Protein AF-A0A935H7X2-F1 (afdb_monomer)

Secondary structure (DSSP, 8-state):
-----S-SS--SSSS--HHHHHHHHHHHHHHHHHH--S-EEEESHHHHHHHTT-SSPPPHHHHSSS-EEEEETTEEEEEEEE--HHHHHH-GGGHHHHHHHHHHHHHT-

Solvent-accessible surface area (backbone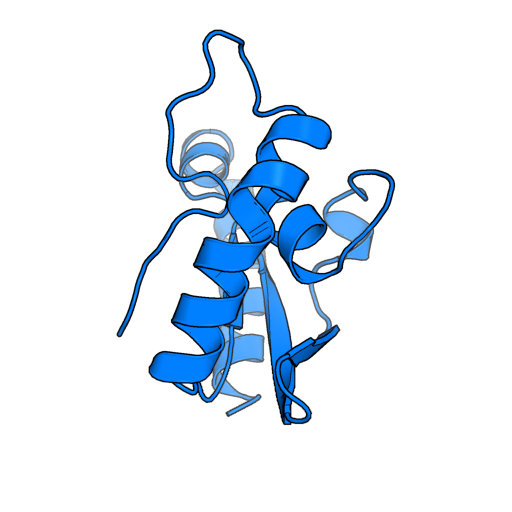 atoms only — not comparable to full-atom values): 6548 Å² total; per-residue (Å²): 138,90,86,85,62,52,50,87,66,85,56,97,57,100,61,77,49,72,69,55,33,59,74,26,37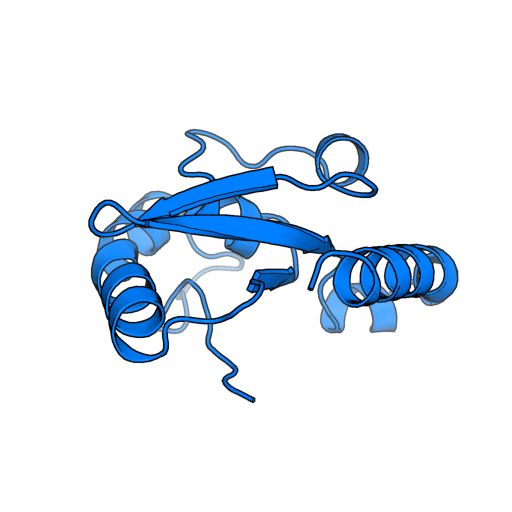,64,60,44,50,51,51,45,67,74,63,61,58,74,59,44,79,25,54,24,52,66,34,38,22,58,64,68,69,45,98,59,72,63,62,63,86,79,51,38,88,50,84,42,75,38,76,53,96,94,41,79,35,45,32,32,35,38,67,32,71,74,54,40,71,76,39,60,81,51,45,65,59,40,48,53,34,51,52,52,50,63,71,66,101

Mean predicted aligned error: 3.63 Å

pLDDT: mean 91.61, std 6.51, range [71.06, 98.19]

Nearest PDB structures (foldseek):
  6l6s-assembly1_A  TM=7.920E-01  e=4.843E-05  Mycolicibacterium smegmatis MC2 155
  3ufj-assembly1_B  TM=6.668E-01  e=3.050E-02  Homo sapiens
  3uo7-assembly1_B  TM=5.982E-01  e=5.512E-02  Homo sapiens
  1wyw-assembly1_A  TM=6.108E-01  e=7.171E-02  Homo sapiens
  2d07-assembly1_A  TM=5.542E-01  e=7.171E-02  Homo sapiens

Sequence (109 aa):
MTVTNAAKCRSSGKSTGVNELLQCSHYLHRQIALTRPKIILAMGRYAAQALLQQDAPQPMSKLRGMVHRVEIDGQSYPVIVTYTPQLLLKTPADKAKAWADLQLAKQSV

Structure (mmCIF, N/CA/C/O backbone):
data_AF-A0A935H7X2-F1
#
_entry.id   AF-A0A935H7X2-F1
#
loop_
_atom_site.group_PDB
_atom_site.id
_atom_site.type_symbol
_atom_site.label_atom_id
_atom_site.label_alt_id
_atom_site.label_comp_id
_atom_site.label_asym_id
_atom_site.label_entity_id
_atom_site.label_seq_id
_atom_site.pdbx_PDB_ins_code
_atom_site.Cartn_x
_atom_site.Cartn_y
_atom_site.Cartn_z
_atom_site.occupancy
_atom_site.B_iso_or_equiv
_atom_site.auth_seq_id
_atom_site.auth_comp_id
_atom_site.auth_asym_id
_atom_site.auth_atom_id
_atom_site.pdbx_PDB_model_num
ATOM 1 N N . MET A 1 1 ? -16.387 1.056 -0.546 1.00 79.12 1 MET A N 1
ATOM 2 C CA . MET A 1 1 ? -14.998 0.674 -0.886 1.00 79.12 1 MET A CA 1
ATOM 3 C C . MET A 1 1 ? -14.397 1.817 -1.682 1.00 79.12 1 MET A C 1
ATOM 5 O O . MET A 1 1 ? -14.989 2.189 -2.685 1.00 79.12 1 MET A O 1
ATOM 9 N N . THR A 1 2 ? -13.291 2.400 -1.220 1.00 90.88 2 THR A N 1
ATOM 10 C CA . THR A 1 2 ? -12.646 3.549 -1.879 1.00 90.88 2 THR A CA 1
ATOM 11 C C . THR A 1 2 ? -11.361 3.085 -2.551 1.00 90.88 2 THR A C 1
ATOM 13 O O . THR A 1 2 ? -10.587 2.349 -1.944 1.00 90.88 2 THR A O 1
ATOM 16 N N . VAL A 1 3 ? -11.129 3.512 -3.791 1.00 94.38 3 VAL A N 1
ATOM 17 C CA . VAL A 1 3 ? -9.900 3.225 -4.542 1.00 94.38 3 VAL A CA 1
ATOM 18 C C . VAL A 1 3 ? -9.273 4.549 -4.951 1.00 94.38 3 VAL A C 1
ATOM 20 O O . VAL A 1 3 ? -9.958 5.446 -5.439 1.00 94.38 3 VAL A O 1
ATOM 23 N N . THR A 1 4 ? -7.969 4.696 -4.737 1.00 95.06 4 THR A N 1
ATOM 24 C CA . THR A 1 4 ? -7.228 5.887 -5.156 1.00 95.06 4 THR A CA 1
ATOM 25 C C . THR A 1 4 ? -5.773 5.547 -5.457 1.00 95.06 4 THR A C 1
ATOM 27 O O . THR A 1 4 ? -5.278 4.493 -5.065 1.00 95.06 4 THR A O 1
ATOM 30 N N . ASN A 1 5 ? -5.088 6.455 -6.147 1.00 93.12 5 ASN A N 1
ATOM 31 C CA . ASN A 1 5 ? -3.667 6.343 -6.459 1.00 93.12 5 ASN A CA 1
ATOM 32 C C . ASN A 1 5 ? -2.839 7.235 -5.531 1.00 93.12 5 ASN A C 1
ATOM 34 O O . ASN A 1 5 ? -3.306 8.297 -5.118 1.00 93.12 5 ASN A O 1
ATOM 38 N N . ALA A 1 6 ? -1.599 6.837 -5.239 1.00 91.00 6 ALA A N 1
ATOM 39 C CA . ALA A 1 6 ? -0.681 7.662 -4.453 1.00 91.00 6 ALA A CA 1
ATOM 40 C C . ALA A 1 6 ? -0.361 8.996 -5.156 1.00 91.00 6 ALA A C 1
ATOM 42 O O . ALA A 1 6 ? -0.445 10.052 -4.540 1.00 91.00 6 ALA A O 1
ATOM 43 N N . ALA A 1 7 ? -0.099 8.958 -6.466 1.00 90.88 7 ALA A N 1
ATOM 44 C CA . ALA A 1 7 ? -0.014 10.148 -7.309 1.00 90.88 7 ALA A CA 1
ATOM 45 C C . ALA A 1 7 ? -1.360 10.443 -7.980 1.00 90.88 7 ALA A C 1
ATOM 47 O O . ALA A 1 7 ? -2.054 9.524 -8.423 1.00 90.88 7 ALA A O 1
ATOM 48 N N . LYS A 1 8 ? -1.726 11.726 -8.067 1.00 91.44 8 LYS A N 1
ATOM 49 C CA . LYS A 1 8 ? -2.987 12.161 -8.699 1.00 91.44 8 LYS A CA 1
ATOM 50 C C . LYS A 1 8 ? -2.832 12.497 -10.179 1.00 91.44 8 LYS A C 1
ATOM 52 O O . LYS A 1 8 ? -3.805 12.431 -10.922 1.00 91.44 8 LYS A O 1
ATOM 57 N N . CYS A 1 9 ? -1.608 12.786 -10.604 1.00 89.69 9 CYS A N 1
ATOM 58 C CA . CYS A 1 9 ? -1.274 13.094 -11.985 1.00 89.69 9 CYS A CA 1
ATOM 59 C C . CYS A 1 9 ? -0.512 11.933 -12.625 1.00 89.69 9 CYS A C 1
ATOM 61 O O . CYS A 1 9 ? 0.220 11.193 -11.964 1.00 89.69 9 CYS A O 1
ATOM 63 N N . ARG A 1 10 ? -0.667 11.789 -13.941 1.00 84.88 10 ARG A N 1
ATOM 64 C CA . ARG A 1 10 ? 0.160 10.880 -14.731 1.00 84.88 10 ARG A CA 1
ATOM 65 C C . ARG A 1 10 ? 1.561 11.480 -14.844 1.00 84.88 10 ARG A C 1
ATOM 67 O O . ARG A 1 10 ? 1.695 12.606 -15.308 1.00 84.88 10 ARG A O 1
ATOM 74 N N . SER A 1 11 ? 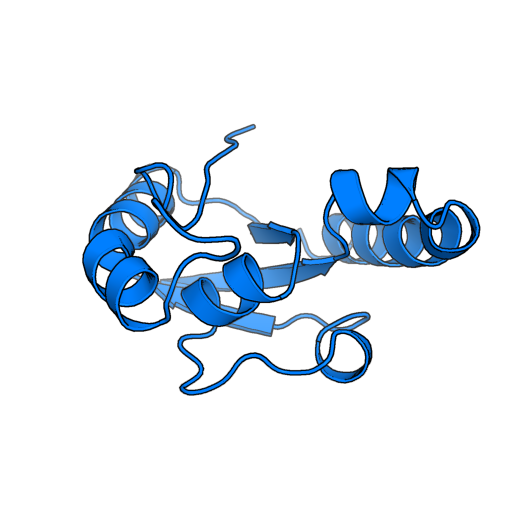2.583 10.727 -14.443 1.00 81.50 11 SER A N 1
ATOM 75 C CA . SER A 1 11 ? 3.973 11.144 -14.653 1.00 81.50 11 SER A CA 1
ATOM 76 C C . SER A 1 11 ? 4.301 11.161 -16.151 1.00 81.50 11 SER A C 1
ATOM 78 O O . SER A 1 11 ? 3.794 10.331 -16.914 1.00 81.50 11 SER A O 1
ATOM 80 N N . SER A 1 12 ? 5.148 12.101 -16.571 1.00 76.81 12 SER A N 1
ATOM 81 C CA . SER A 1 12 ? 5.697 12.162 -17.932 1.00 76.81 12 SER A CA 1
ATOM 82 C C . SER A 1 12 ? 6.730 11.057 -18.193 1.00 76.81 12 SER A C 1
ATOM 84 O O . SER A 1 12 ? 6.996 10.719 -19.346 1.00 76.81 12 SER A O 1
ATOM 86 N N . GLY A 1 13 ? 7.293 10.469 -17.130 1.00 74.06 13 GLY A N 1
ATOM 87 C CA . GLY A 1 13 ? 8.271 9.388 -17.190 1.00 74.06 13 GLY A CA 1
ATOM 88 C C . GLY A 1 13 ? 7.674 7.982 -17.056 1.00 74.06 13 GLY A C 1
ATOM 89 O O . GLY A 1 13 ? 6.474 7.779 -16.883 1.00 74.06 13 GLY A O 1
ATOM 90 N N . LYS A 1 14 ? 8.551 6.967 -17.093 1.00 71.06 14 LYS A N 1
ATOM 91 C CA . LYS A 1 14 ? 8.172 5.548 -16.915 1.00 71.06 14 LYS A CA 1
ATOM 92 C C . LYS A 1 14 ? 7.676 5.220 -15.498 1.00 71.06 14 LYS A C 1
ATOM 94 O O . LYS A 1 14 ? 7.002 4.208 -15.313 1.00 71.06 14 LYS A O 1
ATOM 99 N N . SER A 1 15 ? 8.031 6.030 -14.503 1.00 72.06 15 SER A N 1
ATOM 100 C CA . SER A 1 15 ? 7.630 5.859 -13.106 1.00 72.06 15 SER A CA 1
ATOM 101 C C . SER A 1 15 ? 7.513 7.201 -12.404 1.00 72.06 15 SER A C 1
ATOM 103 O O . SER A 1 15 ? 8.321 8.087 -12.664 1.00 72.06 15 SER A O 1
ATOM 105 N N . THR A 1 16 ? 6.574 7.300 -11.463 1.00 80.56 16 THR A N 1
ATOM 106 C CA . THR A 1 16 ? 6.439 8.454 -10.572 1.00 80.56 16 THR A CA 1
ATOM 107 C C . THR A 1 16 ? 7.681 8.603 -9.694 1.00 80.56 16 THR A C 1
ATOM 109 O O . THR A 1 16 ? 8.116 7.634 -9.062 1.00 80.56 16 THR A O 1
ATOM 112 N N . GLY A 1 17 ? 8.259 9.803 -9.671 1.00 82.12 17 GLY A N 1
ATOM 113 C CA . GLY A 1 17 ? 9.411 10.122 -8.826 1.00 82.12 17 GLY A CA 1
ATOM 114 C C . GLY A 1 17 ? 9.032 10.257 -7.347 1.00 82.12 17 GLY A C 1
ATOM 115 O O . GLY A 1 17 ? 7.875 10.506 -7.015 1.00 82.12 17 GLY A O 1
ATOM 116 N N . VAL A 1 18 ? 10.014 10.150 -6.445 1.00 82.19 18 VAL A N 1
ATOM 117 C CA . VAL A 1 18 ? 9.781 10.337 -4.997 1.00 82.19 18 VAL A CA 1
ATOM 118 C C . VAL A 1 18 ? 9.240 11.739 -4.707 1.00 82.19 18 VAL A C 1
ATOM 120 O O . VAL A 1 18 ? 8.256 11.878 -3.990 1.00 82.19 18 VAL A O 1
ATOM 123 N N . ASN A 1 19 ? 9.795 12.767 -5.356 1.00 85.19 19 ASN A N 1
ATOM 124 C CA . ASN A 1 19 ? 9.325 14.147 -5.209 1.00 85.19 19 ASN A CA 1
ATOM 125 C C . ASN A 1 19 ? 7.863 14.326 -5.647 1.00 85.19 19 ASN A C 1
ATOM 127 O O . ASN A 1 19 ? 7.109 15.020 -4.975 1.00 85.19 19 ASN A O 1
ATOM 131 N N . GLU A 1 20 ? 7.440 13.670 -6.731 1.00 86.31 20 GLU A N 1
ATOM 132 C CA . GLU A 1 20 ? 6.044 13.720 -7.191 1.00 86.31 20 GLU A CA 1
ATOM 133 C C . GLU A 1 20 ? 5.097 13.044 -6.184 1.00 86.31 20 GLU A C 1
ATOM 135 O O . GLU A 1 20 ? 3.994 13.535 -5.937 1.00 86.31 20 GLU A O 1
ATOM 140 N N . LEU A 1 21 ? 5.525 11.931 -5.571 1.00 87.31 21 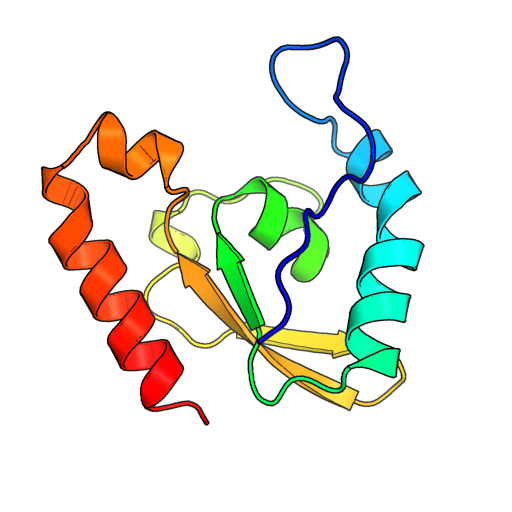LEU A N 1
ATOM 141 C CA . LEU A 1 21 ? 4.763 11.257 -4.515 1.00 87.31 21 LEU A CA 1
ATOM 142 C C . LEU A 1 21 ? 4.649 12.130 -3.263 1.00 87.31 21 LEU A C 1
ATOM 144 O O . LEU A 1 21 ? 3.551 12.265 -2.726 1.00 87.31 21 LEU A O 1
ATOM 148 N N . LEU A 1 22 ? 5.747 12.757 -2.836 1.00 85.50 22 LEU A N 1
ATOM 149 C CA . LEU A 1 22 ? 5.764 13.677 -1.697 1.00 85.50 22 LEU A CA 1
ATOM 150 C C . LEU A 1 22 ? 4.837 14.872 -1.937 1.00 85.50 22 LEU A C 1
ATOM 152 O O . LEU A 1 22 ? 4.020 15.189 -1.075 1.00 85.50 22 LEU A O 1
ATOM 156 N N . GLN A 1 23 ? 4.880 15.467 -3.132 1.00 88.19 23 GLN A N 1
ATOM 157 C CA . GLN A 1 23 ? 3.986 16.562 -3.521 1.00 88.19 23 GLN A CA 1
ATOM 158 C C . GLN A 1 23 ? 2.509 16.156 -3.567 1.00 88.19 23 GLN A C 1
ATOM 160 O O . GLN A 1 23 ? 1.651 17.012 -3.399 1.00 88.19 23 GLN A O 1
ATOM 165 N N . CYS A 1 24 ? 2.190 14.883 -3.817 1.00 90.75 24 CYS A N 1
ATOM 166 C CA . CYS A 1 24 ? 0.810 14.386 -3.821 1.00 90.75 24 CYS A CA 1
ATOM 167 C C . CYS A 1 24 ? 0.353 13.807 -2.469 1.00 90.75 24 CYS A C 1
ATOM 169 O O . CYS A 1 24 ? -0.831 13.484 -2.320 1.00 90.75 24 CYS A O 1
ATOM 171 N N . SER A 1 25 ? 1.262 13.644 -1.503 1.00 89.94 25 SER A N 1
ATOM 172 C CA . SER A 1 25 ? 1.015 12.910 -0.254 1.00 89.94 25 SER A CA 1
ATOM 173 C C . SER A 1 25 ? -0.118 13.509 0.583 1.00 89.94 25 SER A C 1
ATOM 175 O O . SER A 1 25 ? -0.944 12.768 1.120 1.00 89.94 25 SER A O 1
ATOM 177 N N . HIS A 1 26 ? -0.249 14.839 0.614 1.00 91.75 26 HIS A N 1
ATOM 178 C CA . HIS A 1 26 ? -1.297 15.533 1.367 1.00 91.75 26 HIS A CA 1
ATOM 179 C C . HIS A 1 26 ? -2.701 15.180 0.872 1.00 91.75 26 HIS A C 1
ATOM 181 O O . HIS A 1 26 ? -3.612 15.017 1.682 1.00 91.75 26 HIS A O 1
ATOM 187 N N . TYR A 1 27 ? -2.885 14.984 -0.438 1.00 94.12 27 TYR A N 1
ATOM 188 C CA . TYR A 1 27 ? -4.164 14.523 -0.980 1.00 94.12 27 TYR A CA 1
ATOM 189 C C . TYR A 1 27 ? -4.497 13.111 -0.501 1.00 94.12 27 TYR A C 1
ATOM 191 O O . TYR A 1 27 ? -5.648 12.833 -0.164 1.00 94.12 27 TYR A O 1
ATOM 199 N N . LEU A 1 28 ? -3.505 12.215 -0.471 1.00 93.38 28 LEU A N 1
ATOM 200 C CA . LEU A 1 28 ? -3.693 10.843 -0.003 1.00 93.38 28 LEU A CA 1
ATOM 201 C C . LEU A 1 28 ? -4.021 10.810 1.496 1.00 93.38 28 LEU A C 1
ATOM 203 O O . LEU A 1 28 ? -4.998 10.170 1.883 1.00 93.38 28 LEU A O 1
ATOM 207 N N . HIS A 1 29 ? -3.271 11.544 2.321 1.00 93.44 29 HIS A N 1
ATOM 208 C CA . HIS A 1 29 ? -3.531 11.652 3.760 1.00 93.44 29 HIS A CA 1
ATOM 209 C C . HIS A 1 29 ? -4.923 12.221 4.030 1.00 93.44 29 HIS A C 1
ATOM 211 O O . HIS A 1 29 ? -5.685 11.639 4.801 1.00 93.44 29 HIS A O 1
ATOM 217 N N . ARG A 1 30 ? -5.313 13.288 3.319 1.00 94.56 30 ARG A N 1
ATOM 218 C CA . ARG A 1 30 ? -6.646 13.878 3.465 1.00 94.56 30 ARG A CA 1
ATOM 219 C C . ARG A 1 30 ? -7.755 12.901 3.082 1.00 94.56 30 ARG A C 1
ATOM 221 O O . ARG A 1 30 ? -8.774 12.843 3.764 1.00 94.56 30 ARG A O 1
ATOM 228 N N . GLN A 1 31 ? -7.571 12.115 2.022 1.00 95.62 31 GLN A N 1
ATOM 229 C CA . GLN A 1 31 ? -8.532 11.079 1.631 1.00 95.62 31 GLN A CA 1
ATOM 230 C C . GLN A 1 31 ? -8.668 9.989 2.696 1.00 95.62 31 GLN A C 1
ATOM 232 O O . GLN A 1 31 ? -9.788 9.571 2.995 1.00 95.62 31 GLN A O 1
ATOM 237 N N . ILE A 1 32 ? -7.559 9.547 3.292 1.00 95.38 32 ILE A N 1
ATOM 238 C CA . ILE A 1 32 ? -7.575 8.558 4.377 1.00 95.38 32 ILE A CA 1
ATOM 239 C C . ILE A 1 32 ? -8.292 9.131 5.603 1.00 95.38 32 ILE A C 1
ATOM 241 O O . ILE A 1 32 ? -9.217 8.497 6.105 1.00 95.38 32 ILE A O 1
ATOM 245 N N . ALA A 1 33 ? -7.962 10.355 6.014 1.00 94.31 33 ALA A N 1
ATOM 246 C CA . ALA A 1 33 ? -8.585 11.021 7.157 1.00 94.31 33 ALA A CA 1
ATOM 247 C C . ALA A 1 33 ? -10.103 11.218 6.994 1.00 94.31 33 ALA A C 1
ATOM 249 O O . ALA A 1 33 ? -10.863 11.064 7.951 1.00 94.31 33 ALA A O 1
ATOM 250 N N . LEU A 1 34 ? -10.562 11.529 5.776 1.00 94.88 34 LEU A N 1
ATOM 251 C CA . LEU A 1 34 ? -11.987 11.702 5.475 1.00 94.88 34 LEU A CA 1
ATOM 252 C C . LEU A 1 34 ? -12.743 10.373 5.392 1.00 94.88 34 LEU A C 1
ATOM 254 O O . LEU A 1 34 ? -13.906 10.306 5.779 1.00 94.88 34 LEU A O 1
ATOM 258 N N . THR A 1 35 ? -12.106 9.321 4.875 1.00 95.50 35 THR A N 1
ATOM 259 C CA . THR A 1 35 ? -12.763 8.018 4.678 1.00 95.50 35 THR A CA 1
ATOM 260 C C . THR A 1 35 ? -12.645 7.086 5.879 1.00 95.50 35 THR A C 1
ATOM 262 O O . THR A 1 35 ? -13.417 6.132 5.956 1.00 95.50 35 THR A O 1
ATOM 265 N N . ARG A 1 36 ? -11.705 7.355 6.798 1.00 94.44 36 ARG A N 1
ATOM 266 C CA . ARG A 1 36 ? -11.407 6.569 8.009 1.00 94.44 36 ARG A CA 1
ATOM 267 C C . ARG A 1 36 ? -11.471 5.059 7.747 1.00 94.44 36 ARG A C 1
ATOM 269 O O . ARG A 1 36 ? -12.307 4.361 8.329 1.00 94.44 36 ARG A O 1
ATOM 276 N N . PRO A 1 37 ? -10.645 4.541 6.821 1.00 95.94 37 PRO A N 1
ATOM 277 C CA . PRO A 1 37 ? -10.715 3.141 6.440 1.00 95.94 37 PRO A CA 1
ATOM 278 C C . PRO A 1 37 ? -10.359 2.245 7.629 1.00 95.94 37 PRO A C 1
ATOM 280 O O . PRO A 1 37 ? -9.463 2.559 8.406 1.00 95.94 37 PRO A O 1
ATOM 283 N N . LYS A 1 38 ? -11.015 1.084 7.736 1.00 95.62 38 LYS A N 1
ATOM 284 C CA . LYS A 1 38 ? -10.630 0.065 8.727 1.00 95.62 38 LYS A CA 1
ATOM 285 C C . LYS A 1 38 ? -9.253 -0.539 8.427 1.00 95.62 38 LYS A C 1
ATOM 287 O O . LYS A 1 38 ? -8.531 -0.902 9.343 1.00 95.62 38 LYS A O 1
ATOM 292 N N . ILE A 1 39 ? -8.900 -0.626 7.144 1.00 96.56 39 ILE A N 1
ATOM 293 C CA . ILE A 1 39 ? -7.621 -1.138 6.649 1.00 96.56 39 ILE A CA 1
ATOM 294 C C . ILE A 1 39 ? -7.271 -0.498 5.310 1.00 96.56 39 ILE A C 1
ATOM 296 O O . ILE A 1 39 ? -8.159 -0.158 4.523 1.00 96.56 39 ILE A O 1
ATOM 300 N N . ILE A 1 40 ? -5.977 -0.365 5.036 1.00 97.31 40 ILE A N 1
ATOM 301 C CA . ILE A 1 40 ? -5.451 0.135 3.769 1.00 97.31 40 ILE A CA 1
ATOM 302 C C . ILE A 1 40 ? -4.724 -1.005 3.053 1.00 97.31 40 ILE A C 1
ATOM 304 O O . ILE A 1 40 ? -3.837 -1.646 3.611 1.00 97.31 40 ILE A O 1
ATOM 308 N N . LEU A 1 41 ? -5.072 -1.240 1.789 1.00 97.19 41 LEU A N 1
ATOM 309 C CA . LEU A 1 41 ? -4.347 -2.162 0.919 1.00 97.19 41 LEU A CA 1
ATOM 310 C C . LEU A 1 41 ? -3.465 -1.360 -0.046 1.00 97.19 41 LEU A C 1
ATOM 312 O O . LEU A 1 41 ? -3.959 -0.723 -0.976 1.00 97.19 41 LEU A O 1
ATOM 316 N N . ALA A 1 42 ? -2.155 -1.394 0.170 1.00 96.56 42 ALA A N 1
ATOM 317 C CA . ALA A 1 42 ? -1.165 -0.730 -0.664 1.00 96.56 42 ALA A CA 1
ATOM 318 C C . ALA A 1 42 ? -0.742 -1.641 -1.825 1.00 96.56 42 ALA A C 1
ATOM 320 O O . ALA A 1 42 ? -0.053 -2.644 -1.637 1.00 96.56 42 ALA A O 1
ATOM 321 N N . MET A 1 43 ? -1.139 -1.289 -3.047 1.00 95.56 43 MET A N 1
ATOM 322 C CA . MET A 1 43 ? -0.834 -2.085 -4.237 1.00 95.56 43 MET A CA 1
ATOM 323 C C . MET A 1 43 ? 0.435 -1.571 -4.925 1.00 95.56 43 MET A C 1
ATOM 325 O O . MET A 1 43 ? 0.428 -0.548 -5.609 1.00 95.56 43 MET A O 1
ATOM 329 N N . GLY A 1 44 ? 1.530 -2.310 -4.772 1.00 92.62 44 GLY A N 1
ATOM 330 C CA . GLY A 1 44 ? 2.831 -2.033 -5.372 1.00 92.62 44 GLY A CA 1
ATOM 331 C C . GLY A 1 44 ? 3.773 -1.200 -4.511 1.00 92.62 44 GLY A C 1
ATOM 332 O O . GLY A 1 44 ? 3.372 -0.500 -3.583 1.00 92.62 44 GLY A O 1
ATOM 333 N N . ARG A 1 45 ? 5.059 -1.233 -4.883 1.00 89.69 45 ARG A N 1
ATOM 334 C CA . ARG A 1 45 ? 6.140 -0.571 -4.136 1.00 89.69 45 ARG A CA 1
ATOM 335 C C . ARG A 1 45 ? 5.962 0.941 -3.984 1.00 89.69 45 ARG A C 1
ATOM 337 O O . ARG A 1 45 ? 6.316 1.472 -2.948 1.00 89.69 45 ARG A O 1
ATOM 344 N N . TYR A 1 46 ? 5.403 1.625 -4.985 1.00 89.00 46 TYR A N 1
ATOM 345 C CA . TYR A 1 46 ? 5.223 3.081 -4.934 1.00 89.00 46 TYR A CA 1
ATOM 346 C C . TYR A 1 46 ? 4.076 3.490 -4.007 1.00 89.00 46 TYR A C 1
ATOM 348 O O . TYR A 1 46 ? 4.201 4.470 -3.282 1.00 89.00 46 TYR A O 1
ATOM 356 N N . ALA A 1 47 ? 2.981 2.721 -3.986 1.00 92.38 47 ALA A N 1
ATOM 357 C CA . ALA A 1 47 ? 1.900 2.941 -3.028 1.00 92.38 47 ALA A CA 1
ATOM 358 C C . ALA A 1 47 ? 2.385 2.682 -1.596 1.00 92.38 47 ALA A C 1
ATOM 360 O O . ALA A 1 47 ? 2.108 3.474 -0.701 1.00 92.38 47 ALA A O 1
ATOM 361 N N . ALA A 1 48 ? 3.159 1.609 -1.402 1.00 93.06 48 ALA A N 1
ATOM 362 C CA . ALA A 1 48 ? 3.780 1.309 -0.119 1.00 93.06 48 ALA A CA 1
ATOM 363 C C . ALA A 1 48 ? 4.762 2.406 0.309 1.00 93.06 48 ALA A C 1
ATOM 365 O O . ALA A 1 48 ? 4.684 2.868 1.437 1.00 93.06 48 ALA A O 1
ATOM 366 N N . GLN A 1 49 ? 5.629 2.875 -0.592 1.00 90.62 49 GLN A N 1
ATOM 367 C CA . GLN A 1 49 ? 6.572 3.954 -0.304 1.00 90.62 49 GLN A CA 1
ATOM 368 C C . GLN A 1 49 ? 5.854 5.242 0.120 1.00 90.62 49 GLN A C 1
ATOM 370 O O 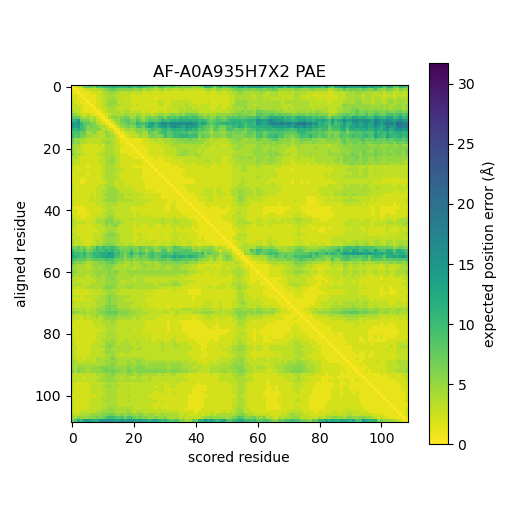. GLN A 1 49 ? 6.246 5.854 1.107 1.00 90.62 49 GLN A O 1
ATOM 375 N N . ALA A 1 50 ? 4.795 5.627 -0.598 1.00 90.12 50 ALA A N 1
ATOM 376 C CA . ALA A 1 50 ? 4.028 6.830 -0.289 1.00 90.12 50 ALA A CA 1
ATOM 377 C C . ALA A 1 50 ? 3.303 6.743 1.063 1.00 90.12 50 ALA A C 1
ATOM 379 O O . ALA A 1 50 ? 3.239 7.734 1.779 1.00 90.12 50 ALA A O 1
ATOM 380 N N . LEU A 1 51 ? 2.767 5.569 1.418 1.00 91.06 51 LEU A N 1
ATOM 381 C CA . LEU A 1 51 ? 2.054 5.365 2.683 1.00 91.06 51 LEU A CA 1
ATOM 382 C C . LEU A 1 51 ? 2.998 5.209 3.875 1.00 91.06 51 LEU A C 1
ATOM 384 O O . LEU A 1 51 ? 2.761 5.795 4.923 1.00 91.06 51 LEU A O 1
ATOM 388 N N . LEU A 1 52 ? 4.060 4.421 3.715 1.00 89.69 52 LEU A N 1
ATOM 389 C CA . LEU A 1 52 ? 5.034 4.131 4.769 1.00 89.69 52 LEU A CA 1
ATOM 390 C C . LEU A 1 52 ? 6.097 5.233 4.912 1.00 89.69 52 LEU A C 1
ATOM 392 O O . LEU A 1 52 ? 7.021 5.063 5.700 1.00 89.69 52 LEU A O 1
ATOM 396 N N . GLN A 1 53 ? 5.985 6.317 4.130 1.00 81.50 53 GLN A N 1
ATOM 397 C CA . GLN A 1 53 ? 6.884 7.479 4.118 1.00 81.50 53 GLN A CA 1
ATOM 398 C C . GLN A 1 53 ? 8.368 7.089 4.085 1.00 81.50 53 GLN A C 1
ATOM 400 O O . GLN A 1 53 ? 9.189 7.619 4.826 1.00 81.50 53 GLN A O 1
ATOM 405 N N . GLN A 1 54 ? 8.712 6.123 3.232 1.00 77.81 54 GLN A N 1
ATOM 406 C CA . GLN A 1 54 ? 10.090 5.651 3.123 1.00 77.81 54 GLN A CA 1
ATOM 407 C C . GLN A 1 54 ? 10.876 6.465 2.098 1.00 77.81 54 GLN A C 1
ATOM 409 O O . GLN A 1 54 ? 10.423 6.664 0.965 1.00 77.81 54 GLN A O 1
ATOM 414 N N . ASP A 1 55 ? 12.100 6.839 2.468 1.00 72.38 55 ASP A N 1
ATOM 415 C CA . ASP A 1 55 ? 13.017 7.604 1.611 1.00 72.38 55 ASP A CA 1
ATOM 416 C C . ASP A 1 55 ? 13.336 6.877 0.296 1.00 72.38 55 ASP A C 1
ATOM 418 O O . ASP A 1 55 ? 13.569 7.501 -0.740 1.00 72.38 55 ASP A O 1
ATOM 422 N N . ALA A 1 56 ? 13.287 5.540 0.308 1.00 73.25 56 ALA A N 1
ATOM 423 C CA . ALA A 1 56 ? 13.530 4.702 -0.858 1.00 73.25 56 ALA A CA 1
ATOM 424 C C . ALA A 1 56 ? 12.515 3.548 -0.972 1.00 73.25 56 ALA A C 1
ATOM 426 O O . ALA A 1 56 ? 12.075 2.998 0.041 1.00 73.25 56 ALA A O 1
ATOM 427 N N . PRO A 1 57 ? 12.164 3.119 -2.202 1.00 77.75 57 PRO A N 1
ATOM 428 C CA . PRO A 1 57 ? 11.276 1.984 -2.408 1.00 77.75 57 PRO A CA 1
ATOM 429 C C . PRO A 1 57 ? 11.952 0.674 -1.990 1.00 77.75 57 PRO A C 1
ATOM 431 O O . PRO A 1 57 ? 12.949 0.251 -2.579 1.00 77.75 57 PRO A O 1
ATOM 434 N N . GLN A 1 58 ? 11.366 -0.011 -1.012 1.00 86.50 58 GLN A N 1
ATOM 435 C CA . GLN A 1 58 ? 11.824 -1.331 -0.588 1.00 86.50 58 GLN A CA 1
ATOM 436 C C . GLN A 1 58 ? 11.379 -2.452 -1.542 1.00 86.50 58 GLN A C 1
ATOM 438 O O . GLN A 1 58 ? 10.345 -2.346 -2.217 1.00 86.50 58 GLN A O 1
ATOM 443 N N . PRO A 1 59 ? 12.139 -3.563 -1.610 1.00 90.44 59 PRO A N 1
ATOM 444 C CA . PRO A 1 59 ? 11.731 -4.728 -2.379 1.00 90.44 59 PRO A CA 1
ATOM 445 C C . PRO A 1 59 ? 10.450 -5.335 -1.798 1.00 90.44 59 PRO A C 1
ATOM 447 O O . PRO A 1 59 ? 10.285 -5.444 -0.584 1.00 90.44 59 PRO A O 1
ATOM 450 N N . MET A 1 60 ? 9.561 -5.809 -2.678 1.00 92.00 60 MET A N 1
ATOM 451 C CA . MET A 1 60 ? 8.277 -6.401 -2.277 1.00 92.00 60 MET A CA 1
ATOM 452 C C . MET A 1 60 ? 8.436 -7.562 -1.286 1.00 92.00 60 MET A C 1
ATOM 454 O O . MET A 1 60 ? 7.574 -7.754 -0.440 1.00 92.00 60 MET A O 1
ATOM 458 N N . SER A 1 61 ? 9.529 -8.326 -1.356 1.00 91.00 61 SER A N 1
ATOM 459 C CA . SER A 1 61 ? 9.805 -9.425 -0.421 1.00 91.00 6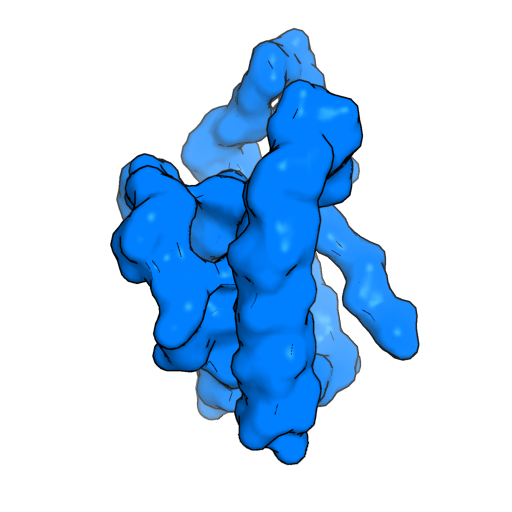1 SER A CA 1
ATOM 460 C C . SER A 1 61 ? 9.910 -8.984 1.040 1.00 91.00 61 SER A C 1
ATOM 462 O O . SER A 1 61 ? 9.588 -9.780 1.911 1.00 91.00 61 SER A O 1
ATOM 464 N N . LYS A 1 62 ? 10.323 -7.738 1.311 1.00 91.88 62 LYS A N 1
ATOM 465 C CA . LYS A 1 62 ? 10.396 -7.183 2.672 1.00 91.88 62 LYS A CA 1
ATOM 466 C C . LYS A 1 62 ? 9.075 -6.591 3.156 1.00 91.88 62 LYS A C 1
ATOM 468 O O . LYS A 1 62 ? 8.873 -6.465 4.354 1.00 91.88 62 LYS A O 1
ATOM 473 N N . LEU A 1 63 ? 8.202 -6.198 2.230 1.00 94.12 63 LEU A N 1
ATOM 474 C CA . LEU A 1 63 ? 6.985 -5.451 2.546 1.00 94.12 63 LEU A CA 1
ATOM 475 C C . LEU A 1 63 ? 5.741 -6.337 2.681 1.00 94.12 63 LEU A C 1
ATOM 477 O O . LEU A 1 63 ? 4.802 -5.954 3.370 1.00 94.12 63 LEU A O 1
ATOM 481 N N . ARG A 1 64 ? 5.684 -7.485 2.000 1.00 96.19 64 ARG A N 1
ATOM 482 C CA . ARG A 1 64 ? 4.489 -8.347 2.011 1.00 96.19 64 ARG A CA 1
ATOM 483 C C . ARG A 1 64 ? 4.455 -9.306 3.202 1.00 96.19 64 ARG A C 1
ATOM 485 O O . ARG A 1 64 ? 5.471 -9.534 3.850 1.00 96.19 64 ARG A O 1
ATOM 492 N N . GLY A 1 65 ? 3.289 -9.917 3.428 1.00 95.62 65 GLY A N 1
ATOM 493 C CA . GLY A 1 65 ? 3.106 -10.975 4.428 1.00 95.62 65 GLY A CA 1
ATOM 494 C C . GLY A 1 65 ? 3.121 -10.500 5.884 1.00 95.62 65 GLY A C 1
ATOM 495 O O . GLY A 1 65 ? 3.249 -11.322 6.783 1.00 95.62 65 GLY A O 1
ATOM 496 N N . MET A 1 66 ? 2.999 -9.195 6.124 1.00 95.62 66 MET A N 1
ATOM 497 C CA . MET A 1 66 ? 2.954 -8.605 7.460 1.00 95.62 66 MET A CA 1
ATOM 498 C C . MET A 1 66 ? 1.997 -7.412 7.499 1.00 95.62 66 MET A C 1
ATOM 500 O O . MET A 1 66 ? 1.673 -6.829 6.460 1.00 95.62 66 MET A O 1
ATOM 504 N N . VAL A 1 67 ? 1.562 -7.053 8.706 1.00 97.06 67 VAL A N 1
ATOM 505 C CA . VAL A 1 67 ? 0.733 -5.871 8.955 1.00 97.06 67 VAL A CA 1
ATOM 506 C C . VAL A 1 67 ? 1.641 -4.697 9.295 1.00 97.06 67 VAL A C 1
ATOM 508 O O . VAL A 1 67 ? 2.296 -4.696 10.335 1.00 97.06 67 VAL A O 1
ATOM 511 N N . HIS A 1 68 ? 1.661 -3.687 8.432 1.00 96.38 68 HIS A N 1
ATOM 512 C CA . HIS A 1 68 ? 2.292 -2.403 8.733 1.00 96.38 68 HIS A CA 1
ATOM 513 C C . HIS A 1 68 ? 1.291 -1.486 9.427 1.00 96.38 68 HIS A C 1
ATOM 515 O O . HIS A 1 68 ? 0.079 -1.712 9.370 1.00 96.38 68 HIS A O 1
ATOM 521 N N . ARG A 1 69 ? 1.783 -0.418 10.050 1.00 95.38 69 ARG A N 1
ATOM 522 C CA . ARG A 1 69 ? 0.935 0.642 10.599 1.00 95.38 69 ARG A CA 1
ATOM 523 C C . ARG A 1 69 ? 1.433 1.995 10.129 1.00 95.38 69 ARG A C 1
ATOM 525 O O . ARG A 1 69 ? 2.638 2.214 10.052 1.00 95.38 69 ARG A O 1
ATOM 532 N N . VAL A 1 70 ? 0.495 2.880 9.821 1.00 94.56 70 VAL A N 1
ATOM 533 C CA . VAL A 1 70 ? 0.772 4.283 9.497 1.00 94.56 70 VAL A CA 1
ATOM 534 C C . VAL A 1 70 ? -0.074 5.171 10.387 1.00 94.56 70 VAL A C 1
ATOM 536 O O . VAL A 1 70 ? -1.223 4.837 10.681 1.00 94.56 70 VAL A O 1
ATOM 539 N N . GLU A 1 71 ? 0.490 6.291 10.814 1.00 94.44 71 GLU A N 1
ATOM 540 C CA . GLU A 1 71 ? -0.225 7.293 11.595 1.00 94.44 71 GLU A CA 1
ATOM 541 C C . GLU A 1 71 ? -0.590 8.472 10.700 1.00 94.44 71 GLU A C 1
ATOM 543 O O . GLU A 1 71 ? 0.267 9.062 10.044 1.00 94.44 71 GLU A O 1
ATOM 548 N N . ILE A 1 72 ? -1.884 8.783 10.636 1.00 92.88 72 ILE A N 1
ATOM 549 C CA . ILE A 1 72 ? -2.427 9.891 9.848 1.00 92.88 72 ILE A CA 1
ATOM 550 C C . ILE A 1 72 ? -3.463 10.601 10.718 1.00 92.88 72 ILE A C 1
ATOM 552 O O . ILE A 1 72 ? -4.387 9.963 11.222 1.00 92.88 72 ILE A O 1
ATOM 556 N N . ASP A 1 73 ? -3.299 11.913 10.901 1.00 90.12 73 ASP A N 1
ATOM 557 C CA . ASP A 1 73 ? -4.159 12.763 11.740 1.00 90.12 73 ASP A CA 1
ATOM 558 C C . ASP A 1 73 ? -4.384 12.194 13.159 1.00 90.12 73 ASP A C 1
ATOM 560 O O . ASP A 1 73 ? -5.493 12.203 13.687 1.00 90.12 73 ASP A O 1
ATOM 564 N N . GLY A 1 74 ? -3.324 11.655 13.776 1.00 91.75 74 GLY A N 1
ATOM 565 C CA . GLY A 1 74 ? -3.369 11.087 15.131 1.00 91.75 74 GLY A CA 1
ATOM 566 C C . GLY A 1 74 ? -4.072 9.728 15.241 1.00 91.75 74 GLY A C 1
ATOM 567 O O . GLY A 1 74 ? -4.263 9.226 16.346 1.00 91.75 74 GLY A O 1
ATOM 568 N N . GLN A 1 75 ? -4.451 9.114 14.117 1.00 94.19 75 GLN A N 1
ATOM 569 C CA . GLN A 1 75 ? -5.057 7.787 14.073 1.00 94.19 75 GLN A CA 1
ATOM 570 C C . GLN A 1 75 ? -4.128 6.780 13.385 1.00 94.19 75 GLN A C 1
ATOM 572 O O . GLN A 1 75 ? -3.549 7.054 12.335 1.00 94.19 75 GLN A O 1
ATOM 577 N N . SER A 1 76 ? -4.016 5.586 13.973 1.00 94.81 76 SER A N 1
ATOM 578 C CA . SER A 1 76 ? -3.210 4.490 13.434 1.00 94.81 76 SER A CA 1
ATOM 579 C C . SER A 1 76 ? -4.039 3.584 12.520 1.00 94.81 76 SER A C 1
ATOM 581 O O . SER A 1 76 ? -5.040 3.010 12.955 1.00 94.81 76 SER A O 1
ATOM 583 N N . TYR A 1 77 ? -3.594 3.403 11.277 1.00 95.75 77 TYR A N 1
ATOM 584 C CA . TYR A 1 77 ? -4.249 2.573 10.265 1.00 95.75 77 TYR A CA 1
ATOM 585 C C . TYR A 1 77 ? -3.402 1.338 9.934 1.00 95.75 77 TYR A C 1
ATOM 587 O O . TYR A 1 77 ? -2.211 1.489 9.643 1.00 95.75 77 TYR A O 1
ATOM 595 N N . PRO A 1 78 ? -3.980 0.121 9.934 1.00 96.88 78 PRO A N 1
ATOM 596 C CA . PRO A 1 78 ? -3.275 -1.059 9.455 1.00 96.88 78 PRO A CA 1
ATOM 597 C C . PRO A 1 78 ? -3.126 -1.009 7.929 1.00 96.88 78 PRO A C 1
ATOM 599 O O . PRO A 1 78 ? -4.067 -0.664 7.205 1.00 96.88 78 PRO A O 1
ATOM 602 N N . VAL A 1 79 ? -1.942 -1.372 7.439 1.00 97.44 79 VAL A N 1
ATOM 603 C CA . VAL A 1 79 ? -1.593 -1.370 6.015 1.00 97.44 79 VAL A CA 1
ATOM 604 C C . VAL A 1 79 ? -1.054 -2.735 5.607 1.00 97.44 79 VAL A C 1
ATOM 606 O O . VAL A 1 79 ? -0.076 -3.223 6.171 1.00 97.44 79 VAL A O 1
ATOM 609 N N . ILE A 1 80 ? -1.655 -3.328 4.578 1.00 97.81 80 ILE A N 1
ATOM 610 C CA . ILE A 1 80 ? -1.136 -4.528 3.913 1.00 97.81 80 ILE A CA 1
ATOM 611 C C . ILE A 1 80 ? -0.565 -4.134 2.562 1.00 97.81 80 ILE A C 1
ATOM 613 O O . ILE A 1 80 ? -1.227 -3.453 1.780 1.00 97.81 80 ILE A O 1
ATOM 617 N N . VAL A 1 81 ? 0.646 -4.592 2.263 1.00 97.50 81 VAL A N 1
ATOM 618 C CA . VAL A 1 81 ? 1.275 -4.373 0.959 1.00 97.50 81 VAL A CA 1
ATOM 619 C C . VAL A 1 81 ? 1.074 -5.604 0.082 1.00 97.50 81 VAL A C 1
ATOM 621 O O . VAL A 1 81 ? 1.378 -6.720 0.494 1.00 97.50 81 VAL A O 1
ATOM 624 N N . THR A 1 82 ? 0.611 -5.405 -1.151 1.00 97.50 82 THR A N 1
ATOM 625 C CA . THR A 1 82 ? 0.497 -6.466 -2.160 1.00 97.50 82 THR A CA 1
ATOM 626 C C . THR A 1 82 ? 0.973 -5.999 -3.535 1.00 97.50 82 THR A C 1
ATOM 628 O O . THR A 1 82 ? 1.385 -4.854 -3.721 1.00 97.50 82 THR A O 1
ATOM 631 N N . TYR A 1 83 ? 0.983 -6.889 -4.519 1.00 96.44 83 TYR A N 1
ATOM 632 C CA . TYR A 1 83 ? 1.418 -6.592 -5.881 1.00 96.44 83 TYR A CA 1
ATOM 633 C C . TYR A 1 83 ? 0.448 -5.664 -6.630 1.00 96.44 83 TYR A C 1
ATOM 635 O O . TYR A 1 83 ? -0.745 -5.608 -6.336 1.00 96.44 83 TYR A O 1
ATOM 643 N N . THR A 1 84 ? 0.947 -4.947 -7.644 1.00 94.62 84 THR A N 1
ATOM 644 C CA . THR A 1 84 ? 0.059 -4.196 -8.544 1.00 94.62 84 THR A CA 1
ATOM 645 C C . THR A 1 84 ? -0.695 -5.152 -9.470 1.00 94.62 84 THR A C 1
ATOM 647 O O . THR A 1 84 ? -0.127 -6.170 -9.886 1.00 94.62 84 THR A O 1
ATOM 650 N N . PRO A 1 85 ? -1.928 -4.817 -9.892 1.00 94.19 85 PRO A N 1
ATOM 651 C CA . PRO A 1 85 ? -2.646 -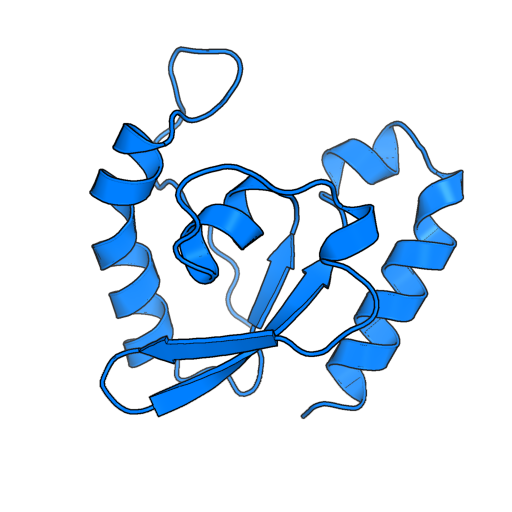5.614 -10.883 1.00 94.19 85 PRO A CA 1
ATOM 652 C C . PRO A 1 85 ? -1.847 -5.785 -12.180 1.00 94.19 85 PRO A C 1
ATOM 654 O O . PRO A 1 85 ? -1.770 -6.885 -12.716 1.00 94.19 85 PRO A O 1
ATOM 657 N N . GLN A 1 86 ? -1.171 -4.729 -12.650 1.00 93.69 86 GLN A N 1
ATOM 658 C CA . GLN A 1 86 ? -0.363 -4.782 -13.872 1.00 93.69 86 GLN A CA 1
ATOM 659 C C . GLN A 1 86 ? 0.811 -5.763 -13.760 1.00 93.69 86 GLN A C 1
ATOM 661 O O . GLN A 1 86 ? 1.167 -6.393 -14.754 1.00 93.69 86 GLN A O 1
ATOM 666 N N . LEU A 1 87 ? 1.417 -5.903 -12.576 1.00 92.62 87 LEU A N 1
ATOM 667 C CA . LEU A 1 87 ? 2.472 -6.892 -12.364 1.00 92.62 87 LEU A CA 1
ATOM 668 C C . LEU A 1 87 ? 1.900 -8.313 -12.379 1.00 92.62 87 LEU A C 1
ATOM 670 O O . LEU A 1 87 ? 2.476 -9.183 -13.019 1.00 92.62 87 LEU A O 1
ATOM 674 N N . LEU A 1 88 ? 0.747 -8.539 -11.746 1.00 96.00 88 LEU A N 1
ATOM 675 C CA . LEU A 1 88 ? 0.095 -9.854 -11.710 1.00 96.00 88 LEU A CA 1
ATOM 676 C C . LEU A 1 88 ? -0.412 -10.320 -13.081 1.00 96.00 88 LEU A C 1
ATOM 678 O O . LEU A 1 88 ? -0.522 -11.523 -13.315 1.00 96.00 88 LEU A O 1
ATOM 682 N N . LEU A 1 89 ? -0.710 -9.388 -13.991 1.00 96.50 89 LEU A N 1
ATOM 683 C CA . LEU A 1 89 ? -1.006 -9.712 -15.389 1.00 96.50 89 LEU A CA 1
ATOM 684 C C . LEU A 1 89 ? 0.232 -10.241 -16.127 1.00 96.50 89 LEU A C 1
ATOM 686 O O . LEU A 1 89 ? 0.106 -11.138 -16.953 1.00 96.50 89 LEU A O 1
ATOM 690 N N . LYS A 1 90 ? 1.420 -9.710 -15.815 1.00 96.31 90 LYS A N 1
ATOM 691 C CA . LYS A 1 90 ? 2.694 -10.139 -16.416 1.00 96.31 90 LYS A CA 1
ATOM 692 C C . LYS A 1 90 ? 3.259 -11.399 -15.767 1.00 96.31 90 LYS A C 1
ATOM 694 O O . LYS A 1 90 ? 3.870 -12.210 -16.453 1.00 96.31 90 LYS A O 1
ATOM 699 N N . THR A 1 91 ? 3.024 -11.571 -14.468 1.00 95.88 91 THR A N 1
ATOM 700 C CA . THR A 1 91 ? 3.533 -12.694 -13.676 1.00 95.88 91 THR A CA 1
ATOM 701 C C . THR A 1 91 ? 2.382 -13.395 -12.942 1.00 95.88 91 THR A C 1
ATOM 703 O O . THR A 1 91 ? 2.205 -13.206 -11.736 1.00 95.88 91 THR A O 1
ATOM 706 N N . PRO A 1 92 ? 1.580 -14.230 -13.633 1.00 94.75 92 PRO A N 1
ATOM 707 C CA . PRO A 1 92 ? 0.418 -14.888 -13.031 1.00 94.75 92 PRO A CA 1
ATOM 708 C C . PRO A 1 92 ? 0.752 -15.810 -11.852 1.00 94.75 92 PRO A C 1
ATOM 710 O O . PRO A 1 92 ? -0.086 -15.987 -10.971 1.00 94.75 92 PRO A O 1
ATOM 713 N N . ALA A 1 93 ? 1.971 -16.358 -11.801 1.00 95.38 93 ALA A N 1
ATOM 714 C CA . ALA A 1 93 ? 2.440 -17.198 -10.696 1.00 95.38 93 ALA A CA 1
ATOM 715 C C . ALA A 1 93 ? 2.413 -16.473 -9.335 1.00 95.38 93 ALA A C 1
ATOM 717 O O . ALA A 1 93 ? 2.231 -17.104 -8.295 1.00 95.38 93 ALA A O 1
ATOM 718 N N . ASP A 1 94 ? 2.523 -15.140 -9.323 1.00 96.00 94 ASP A N 1
ATOM 719 C CA . ASP A 1 94 ? 2.469 -14.348 -8.091 1.00 96.00 94 ASP A CA 1
ATOM 720 C C . ASP A 1 94 ? 1.032 -14.114 -7.582 1.00 96.00 94 ASP A C 1
ATOM 722 O O . ASP A 1 94 ? 0.851 -13.589 -6.481 1.00 96.00 94 ASP A O 1
ATOM 726 N N . LYS A 1 95 ? -0.010 -14.547 -8.310 1.00 96.75 95 LYS A N 1
ATOM 727 C CA . LYS A 1 95 ? -1.410 -14.421 -7.858 1.00 96.75 95 LYS A CA 1
ATOM 728 C C . LYS A 1 95 ? -1.675 -15.170 -6.554 1.00 96.75 95 LYS A C 1
ATOM 730 O O . LYS A 1 95 ? -2.403 -14.655 -5.713 1.00 96.75 95 LYS A O 1
ATOM 735 N N . ALA A 1 96 ? -1.054 -16.335 -6.351 1.00 97.31 96 ALA A N 1
ATOM 736 C CA . ALA A 1 96 ? -1.179 -17.084 -5.098 1.00 97.31 96 ALA A CA 1
ATOM 737 C C . ALA A 1 96 ? -0.625 -16.289 -3.901 1.00 97.31 96 ALA A C 1
ATOM 739 O O . ALA A 1 96 ? -1.220 -16.263 -2.828 1.00 97.31 96 ALA A O 1
ATOM 740 N N . LYS A 1 97 ? 0.482 -15.568 -4.108 1.00 97.06 97 LYS A N 1
ATOM 741 C CA . LYS A 1 97 ? 1.071 -14.694 -3.088 1.00 97.06 97 LYS A CA 1
ATOM 742 C C . LYS A 1 97 ? 0.183 -13.479 -2.809 1.00 97.06 97 LYS A C 1
ATOM 744 O O . LYS A 1 97 ? -0.029 -13.148 -1.651 1.00 97.06 97 LYS A O 1
ATOM 749 N N . ALA A 1 98 ? -0.362 -12.851 -3.855 1.00 97.38 98 ALA A N 1
ATOM 750 C CA . ALA A 1 98 ? -1.311 -11.748 -3.697 1.00 97.38 98 ALA A CA 1
ATOM 751 C C . ALA A 1 98 ? -2.579 -12.189 -2.950 1.00 97.38 98 ALA A C 1
ATOM 753 O O . ALA A 1 98 ? -3.101 -11.449 -2.123 1.00 97.38 98 ALA A O 1
ATOM 754 N N . TRP A 1 99 ? -3.056 -13.409 -3.205 1.00 97.94 99 TRP A N 1
ATOM 755 C CA . TRP A 1 99 ? -4.192 -13.981 -2.491 1.00 97.94 99 TRP A CA 1
ATOM 756 C C . TRP A 1 99 ? -3.922 -14.123 -0.990 1.00 97.94 99 TRP A C 1
ATOM 758 O O . TRP A 1 99 ? -4.759 -13.712 -0.189 1.00 97.94 99 TRP A O 1
ATOM 768 N N . ALA A 1 100 ? -2.739 -14.611 -0.607 1.00 98.06 100 ALA A N 1
ATOM 769 C CA . ALA A 1 100 ? -2.340 -14.677 0.797 1.00 98.06 100 ALA A CA 1
ATOM 770 C C . ALA A 1 100 ? -2.333 -13.286 1.464 1.00 98.06 100 ALA A C 1
ATOM 772 O O . ALA A 1 100 ? -2.832 -13.140 2.579 1.00 98.06 100 ALA A O 1
ATOM 773 N N . ASP A 1 101 ? -1.858 -12.246 0.764 1.00 97.88 101 ASP A N 1
ATOM 774 C CA . ASP A 1 101 ? -1.904 -10.866 1.273 1.00 97.88 101 ASP A CA 1
ATOM 775 C C . ASP A 1 101 ? -3.359 -10.388 1.485 1.00 97.88 101 ASP A C 1
ATOM 777 O O . ASP A 1 101 ? -3.670 -9.738 2.482 1.00 97.88 101 ASP A O 1
ATOM 781 N N . LEU A 1 102 ? -4.283 -10.732 0.580 1.00 97.31 102 LEU A N 1
ATOM 782 C CA . LEU A 1 102 ? -5.707 -10.391 0.717 1.00 97.31 102 LEU A CA 1
ATOM 783 C C . LEU A 1 102 ? -6.380 -11.139 1.874 1.00 97.31 102 LEU A C 1
ATOM 785 O O . LEU A 1 102 ? -7.227 -10.570 2.566 1.00 97.31 102 LEU A O 1
ATOM 789 N N . GLN A 1 103 ? -6.006 -12.398 2.106 1.00 98.19 103 GLN A N 1
ATOM 790 C CA . GLN A 1 103 ? -6.472 -13.160 3.265 1.00 98.19 103 GLN A CA 1
ATOM 791 C C . GLN A 1 103 ? -5.984 -12.521 4.569 1.00 98.19 103 GLN A C 1
ATOM 793 O O . GLN A 1 103 ? -6.791 -12.330 5.479 1.00 98.19 103 GLN A O 1
ATOM 798 N N . LEU A 1 104 ? -4.71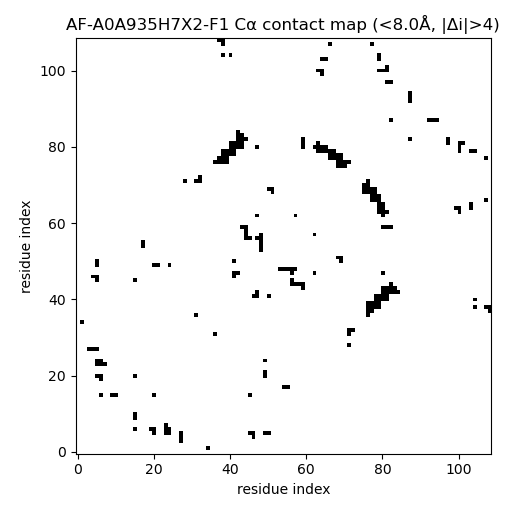3 -12.111 4.627 1.00 98.00 104 LEU A N 1
ATOM 799 C CA . LEU A 1 104 ? -4.154 -11.372 5.760 1.00 98.00 104 LEU A CA 1
ATOM 800 C C . LEU A 1 104 ? -4.900 -10.050 5.991 1.00 98.00 104 LEU A C 1
ATOM 802 O O . LEU A 1 104 ? -5.267 -9.737 7.123 1.00 98.00 104 LEU A O 1
ATOM 806 N N . ALA A 1 105 ? -5.192 -9.300 4.924 1.00 96.94 105 ALA A N 1
ATOM 807 C CA . ALA A 1 105 ? -5.975 -8.070 5.010 1.00 96.94 105 ALA A CA 1
ATOM 808 C C . ALA A 1 105 ? -7.371 -8.321 5.593 1.00 96.94 105 ALA A C 1
ATOM 810 O O . ALA A 1 105 ? -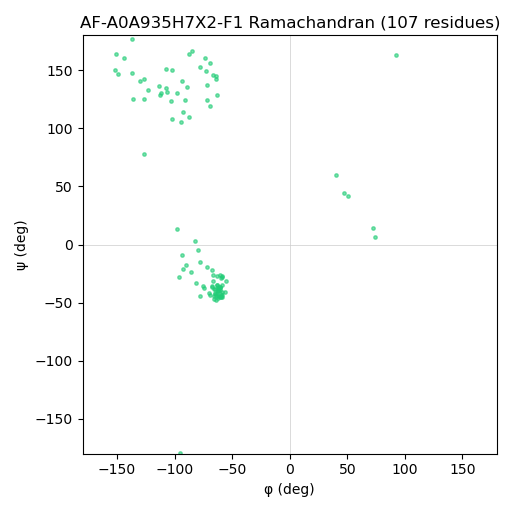7.810 -7.588 6.474 1.00 96.94 105 ALA A O 1
ATOM 811 N N . LYS A 1 106 ? -8.052 -9.385 5.156 1.00 96.44 106 LYS A N 1
ATOM 812 C CA . LYS A 1 106 ? -9.372 -9.763 5.681 1.00 96.44 106 LYS A CA 1
ATOM 813 C C . LYS A 1 106 ? -9.335 -10.128 7.170 1.00 96.44 106 LYS A C 1
ATOM 815 O O . LYS A 1 106 ? -10.301 -9.854 7.867 1.00 96.44 106 LYS A O 1
ATOM 820 N N . GLN A 1 107 ? -8.254 -10.748 7.641 1.00 95.06 107 GLN A N 1
ATOM 821 C CA . GLN A 1 107 ? -8.077 -11.142 9.046 1.00 95.06 107 GLN A CA 1
ATOM 822 C C . GLN A 1 107 ? -7.680 -9.974 9.962 1.00 95.06 107 GLN A C 1
ATOM 824 O O . GLN A 1 107 ? -7.753 -10.107 11.178 1.00 95.06 107 GLN A O 1
ATOM 829 N N . SER A 1 108 ? -7.248 -8.848 9.389 1.00 90.81 108 SER A N 1
ATOM 830 C CA . SER A 1 108 ? -6.721 -7.689 10.121 1.00 90.81 108 SER A CA 1
ATOM 831 C C . SER A 1 108 ? -7.759 -6.573 10.338 1.00 90.81 108 SER A C 1
ATOM 833 O O . SER A 1 108 ? -7.373 -5.445 10.652 1.00 90.81 108 SER A O 1
ATOM 835 N N . VAL A 1 109 ? -9.050 -6.857 10.117 1.00 82.81 109 VAL A N 1
ATOM 836 C CA . VAL A 1 109 ? -10.190 -5.918 10.210 1.00 82.81 109 VAL A CA 1
ATOM 837 C C . VAL A 1 109 ? -11.157 -6.336 11.304 1.00 82.81 109 VAL A C 1
ATOM 839 O O . VAL A 1 109 ? -11.373 -7.558 11.444 1.00 82.81 109 VAL A O 1
#

Radius of gyration: 13.6 Å; Cα contacts (8 Å, |Δi|>4): 135; chains: 1; bounding box: 28×34×33 Å

Foldseek 3Di:
DDDDDLAPDDDPDPDDDPVRSVVSLVVVLVVCVVVVDQAAEQADQSSVCSQVVDPDGDDPVVQAPDWDWGAGPNDIHTYHYAHHPVVCVVPVVCVVVRVSSVVVRVVSD